Protein AF-A0A524AHK7-F1 (afdb_monomer)

Secondary structure (DSSP, 8-state):
-HHHHHHHHHHHHHTTTS-HHHHHHHHHHHHHHHHHHHHHHHHTT--HHHHHHHHHHHH--HHHHHHHHHHHHS---HHHHHHHHHHHHHHHHHHHHHHHS-GGGT-SHHHHHHHHHHHHHHHHHHHHHHHHHS----------

Radius of gyration: 26.32 Å; Cα contacts (8 Å, |Δi|>4): 72; chains: 1; bounding box: 54×27×69 Å

Solvent-accessible surface area (backbone atoms only — not comparable to full-atom values): 8180 Å² total; per-residue (Å²): 105,70,64,58,57,53,46,52,54,51,22,56,69,42,41,72,77,41,58,69,68,59,49,50,52,52,54,49,53,50,49,52,52,38,49,54,46,15,49,54,37,34,76,73,69,39,54,74,61,58,14,40,52,50,32,46,61,76,70,47,58,39,62,61,53,18,50,55,48,43,70,76,64,27,72,74,50,62,64,60,58,50,56,66,44,44,67,56,52,55,48,54,51,49,53,55,47,59,73,69,47,65,53,93,82,53,71,46,75,64,47,54,52,51,50,52,51,54,49,50,51,49,54,50,50,50,50,52,48,53,72,66,64,53,78,76,73,75,77,86,71,85,80,13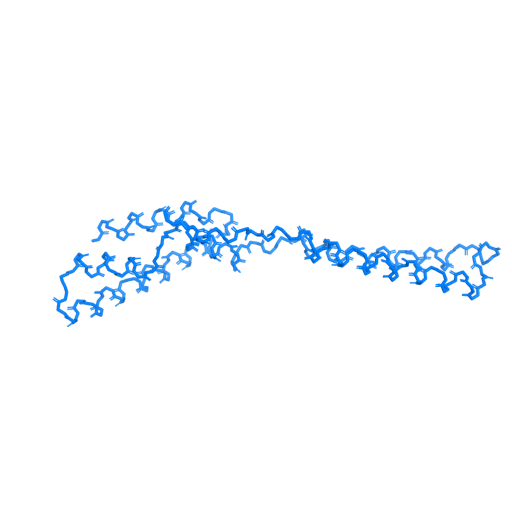6

pLDDT: mean 75.73, std 13.73, range [41.88, 94.81]

Foldseek 3Di:
DVVLVVLLVLLLVLLPQFDPVLNVVVSVVLSVQLVVQLVVVVVVVDDSVVSSVVSDVVVPHSNVVSVVCCVVRHPPPVVVVVVVCVLVVVVVVVVVVVVVPPCVVQDDVVSVVVVVVVSVCVVVVVVVCVVVVPPPPPPPDDDD

Sequence (144 aa):
MSSLKSYLAKLEACLGGLPPNAQQAVLEELREHLEDRAAALQADGLGKEASMSEAIERFGEAREVGAALREVHGPSSWGETLAGMLPFLVFGLGMIIYEILPRDLVAGPIGFWCYLVLYLIGVIGLGIGWVKGFPRRRDRRRTL

Mean predicted aligned error: 14.76 Å

Structure (mmCIF, N/CA/C/O backbone):
data_AF-A0A524AHK7-F1
#
_entry.id   AF-A0A524AHK7-F1
#
loop_
_atom_site.group_PDB
_atom_site.id
_atom_site.type_symbol
_atom_site.label_atom_id
_atom_site.label_alt_id
_atom_site.label_comp_id
_atom_site.label_asym_id
_atom_site.label_entity_id
_atom_site.label_seq_id
_atom_site.pdbx_PDB_ins_code
_atom_site.Cartn_x
_atom_site.Cartn_y
_atom_site.Cartn_z
_atom_site.occupancy
_atom_site.B_iso_or_equiv
_atom_site.auth_seq_id
_atom_site.auth_comp_id
_atom_site.auth_asym_id
_atom_site.auth_atom_id
_atom_site.pdbx_PDB_model_num
ATOM 1 N N . MET A 1 1 ? -17.408 4.052 22.728 1.00 59.44 1 MET A N 1
ATOM 2 C CA . MET A 1 1 ? -17.447 4.922 21.516 1.00 59.44 1 MET A CA 1
ATOM 3 C C . MET A 1 1 ? -16.344 5.982 21.500 1.00 59.44 1 MET A C 1
ATOM 5 O O . MET A 1 1 ? -15.894 6.331 20.417 1.00 59.44 1 MET A O 1
ATOM 9 N N . SER A 1 2 ? -15.886 6.484 22.657 1.00 78.69 2 SER A N 1
ATOM 10 C CA . SER A 1 2 ? -14.736 7.407 22.732 1.00 78.69 2 SER A CA 1
ATOM 11 C C . SER A 1 2 ? -13.443 6.808 22.138 1.00 78.69 2 SER A C 1
ATOM 13 O O . SER A 1 2 ? -12.731 7.484 21.398 1.00 78.69 2 SER A O 1
ATOM 15 N N . SER A 1 3 ? -13.200 5.508 22.366 1.00 84.69 3 SER A N 1
ATOM 16 C CA . SER A 1 3 ? -12.040 4.774 21.834 1.00 84.69 3 SER A CA 1
ATOM 17 C C . SER A 1 3 ? -11.984 4.748 20.303 1.00 84.69 3 SER A C 1
ATOM 19 O O . SER A 1 3 ? -10.959 5.110 19.734 1.00 84.69 3 SER A O 1
ATOM 21 N N . LEU A 1 4 ? -13.096 4.415 19.635 1.00 91.44 4 LEU A N 1
ATOM 22 C CA . LEU A 1 4 ? -13.183 4.378 18.169 1.00 91.44 4 LEU A CA 1
ATOM 23 C C . LEU A 1 4 ? -12.908 5.746 17.538 1.00 91.44 4 LEU A C 1
ATOM 25 O O . LEU A 1 4 ? -12.096 5.855 16.627 1.00 91.44 4 LEU A O 1
ATOM 29 N N . LYS A 1 5 ? -13.536 6.808 18.059 1.00 92.38 5 LYS A N 1
ATOM 30 C CA . LYS A 1 5 ? -13.316 8.170 17.550 1.00 92.38 5 LYS A CA 1
ATOM 31 C C . LYS A 1 5 ? -11.857 8.601 17.696 1.00 92.38 5 LYS A C 1
ATOM 33 O O . LYS A 1 5 ? -11.297 9.177 16.771 1.00 92.38 5 LYS A O 1
ATOM 38 N N . SER A 1 6 ? -11.231 8.298 18.836 1.00 92.38 6 SER A N 1
ATOM 39 C CA . SER A 1 6 ? -9.810 8.595 19.049 1.00 92.38 6 SER A CA 1
ATOM 40 C C . SER A 1 6 ? -8.909 7.801 18.100 1.00 92.38 6 SER A C 1
ATOM 42 O O . SER A 1 6 ? -7.945 8.353 17.570 1.00 92.38 6 SER A O 1
ATOM 44 N N . TYR A 1 7 ? -9.230 6.528 17.859 1.00 91.62 7 TYR A N 1
ATOM 45 C CA . TYR A 1 7 ? -8.490 5.677 16.933 1.00 91.62 7 TYR A CA 1
ATOM 46 C C . TYR A 1 7 ? -8.560 6.199 15.495 1.00 91.62 7 TYR A C 1
ATOM 48 O O . TYR A 1 7 ? -7.521 6.416 14.874 1.00 91.62 7 TYR A O 1
ATOM 56 N N . LEU A 1 8 ? -9.766 6.486 14.997 1.00 92.88 8 LEU A N 1
ATOM 57 C CA . LEU A 1 8 ? -9.967 7.007 13.644 1.00 92.88 8 LEU A CA 1
ATOM 58 C C . LEU A 1 8 ? -9.319 8.382 13.456 1.00 92.88 8 LEU A C 1
ATOM 60 O O . LEU A 1 8 ? -8.693 8.602 12.430 1.00 9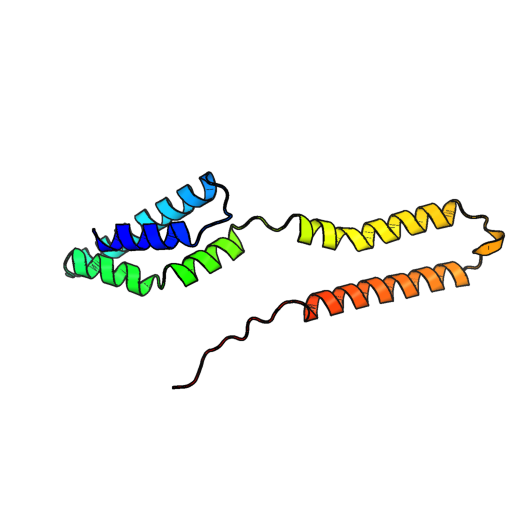2.88 8 LEU A O 1
ATOM 64 N N . ALA A 1 9 ? -9.359 9.267 14.457 1.00 93.12 9 ALA A N 1
ATOM 65 C CA . ALA A 1 9 ? -8.668 10.558 14.388 1.00 93.12 9 ALA A CA 1
ATOM 66 C C . ALA A 1 9 ? -7.135 10.406 14.296 1.00 93.12 9 ALA A C 1
ATOM 68 O O . ALA A 1 9 ? -6.468 11.119 13.545 1.00 93.12 9 ALA A O 1
ATOM 69 N N . LYS A 1 10 ? -6.551 9.450 15.035 1.00 92.19 10 LYS A N 1
ATOM 70 C CA . LYS A 1 10 ? -5.118 9.127 14.918 1.00 92.19 10 LYS A CA 1
ATOM 71 C C . LYS A 1 10 ? -4.789 8.535 13.550 1.00 92.19 10 LYS A C 1
ATOM 73 O O . LYS A 1 10 ? -3.744 8.856 12.986 1.00 92.19 10 LYS A O 1
ATOM 78 N N . LEU A 1 11 ? -5.664 7.677 13.029 1.00 89.69 11 LEU A N 1
ATOM 79 C CA . LEU A 1 11 ? -5.495 7.059 11.722 1.00 89.69 11 LEU A CA 1
ATOM 80 C C . LEU A 1 11 ? -5.587 8.100 10.604 1.00 89.69 11 LEU A C 1
ATOM 82 O O . LEU A 1 11 ? -4.717 8.140 9.743 1.00 89.69 11 LEU A O 1
ATOM 86 N N . GLU A 1 12 ? -6.567 8.998 10.671 1.00 90.81 12 GLU A N 1
ATOM 87 C CA . GLU A 1 12 ? -6.741 10.121 9.752 1.00 90.81 12 GLU A CA 1
ATOM 88 C C . GLU A 1 12 ? -5.465 10.968 9.660 1.00 90.81 12 GLU A C 1
ATOM 90 O O . GLU A 1 12 ? -4.981 11.231 8.560 1.00 90.81 12 GLU A O 1
ATOM 95 N N . ALA A 1 13 ? -4.851 11.300 10.801 1.00 89.50 13 ALA A N 1
ATOM 96 C CA . ALA A 1 13 ? -3.576 12.017 10.839 1.00 89.50 13 ALA A CA 1
ATOM 97 C C . ALA A 1 13 ? -2.416 11.234 10.187 1.00 89.50 13 ALA A C 1
ATOM 99 O O . ALA A 1 13 ? -1.471 11.834 9.672 1.00 89.50 13 ALA A O 1
ATOM 100 N N . CYS A 1 14 ? -2.476 9.899 10.183 1.00 85.69 14 CYS A N 1
ATOM 101 C CA . CYS A 1 14 ? -1.476 9.031 9.556 1.00 85.69 14 CYS A CA 1
ATOM 102 C C . CYS A 1 14 ? -1.713 8.806 8.052 1.00 85.69 14 CYS A C 1
ATOM 104 O O . CYS A 1 14 ? -0.776 8.411 7.358 1.00 85.69 14 CYS A O 1
ATOM 106 N N . LEU A 1 15 ? -2.920 9.075 7.539 1.00 83.62 15 LEU A N 1
ATOM 107 C CA . LEU A 1 15 ? -3.296 8.931 6.123 1.00 83.62 15 LEU A CA 1
ATOM 108 C C . LEU A 1 15 ? -2.902 10.138 5.251 1.00 83.62 15 LEU A C 1
ATOM 110 O O . LEU A 1 15 ? -3.239 10.186 4.068 1.00 83.62 15 LEU A O 1
ATOM 114 N N . GLY A 1 16 ? -2.151 11.098 5.802 1.00 78.31 16 GLY A N 1
ATOM 115 C CA . GLY A 1 16 ? -1.670 12.271 5.072 1.00 78.31 16 GLY A CA 1
ATOM 116 C C . GLY A 1 16 ? -1.017 11.915 3.727 1.00 78.31 16 GLY A C 1
ATOM 117 O O . GLY A 1 16 ? -0.098 11.091 3.651 1.00 78.31 16 GLY A O 1
ATOM 118 N N . GLY A 1 17 ? -1.500 12.553 2.658 1.00 74.31 17 GLY A N 1
ATOM 119 C CA . GLY A 1 17 ? -1.034 12.346 1.283 1.00 74.31 17 GLY A CA 1
ATOM 120 C C . GLY A 1 17 ? -1.936 11.469 0.410 1.00 74.31 17 GLY A C 1
ATOM 121 O O . GLY A 1 17 ? -1.652 11.345 -0.780 1.00 74.31 17 GLY A O 1
ATOM 122 N N . LEU A 1 18 ? -3.015 10.891 0.953 1.00 78.31 18 LEU A N 1
ATOM 123 C CA . LEU A 1 18 ? -4.084 10.309 0.136 1.00 78.31 18 LEU A CA 1
ATOM 124 C C . LEU A 1 18 ? -5.007 11.402 -0.431 1.00 78.31 18 LEU A C 1
ATOM 126 O O . LEU A 1 18 ? -5.178 12.454 0.190 1.00 78.31 18 LEU A O 1
ATOM 130 N N . PRO A 1 19 ? -5.654 11.146 -1.581 1.00 81.88 19 PRO A N 1
ATOM 131 C CA . PRO A 1 19 ? -6.796 11.932 -2.029 1.00 81.88 19 PRO A CA 1
ATOM 132 C C . PRO A 1 19 ? -7.898 11.985 -0.948 1.00 81.88 19 PRO A C 1
ATOM 134 O O . PRO A 1 19 ? -8.175 10.952 -0.331 1.00 81.88 19 PRO A O 1
ATOM 137 N N . PRO A 1 20 ? -8.578 13.129 -0.736 1.00 82.44 20 PRO A N 1
ATOM 138 C CA . PRO A 1 20 ? -9.594 13.266 0.315 1.00 82.44 20 PRO A CA 1
ATOM 139 C C . PRO A 1 20 ? -10.728 12.234 0.233 1.00 82.44 20 PRO A C 1
ATOM 141 O O . PRO A 1 20 ? -11.190 11.730 1.252 1.00 82.44 20 PRO A O 1
ATOM 144 N N . ASN A 1 21 ? -11.149 11.873 -0.981 1.00 79.00 21 ASN A N 1
ATOM 145 C CA . ASN A 1 21 ? -12.163 10.844 -1.220 1.00 79.00 21 ASN A CA 1
ATOM 146 C C . ASN A 1 21 ? -11.678 9.440 -0.822 1.00 79.00 21 ASN A C 1
ATOM 148 O O . ASN A 1 21 ? -12.437 8.681 -0.228 1.00 79.00 21 ASN A O 1
ATOM 152 N N . ALA A 1 22 ? -10.418 9.104 -1.113 1.00 79.62 22 ALA A N 1
ATOM 153 C CA . ALA A 1 22 ? -9.827 7.829 -0.711 1.00 79.62 22 ALA A CA 1
ATOM 154 C C . ALA A 1 22 ? -9.670 7.752 0.814 1.00 79.62 22 ALA A C 1
ATOM 156 O O . ALA A 1 22 ? -9.993 6.735 1.418 1.00 79.62 22 ALA A O 1
ATOM 157 N N . GLN A 1 23 ? -9.243 8.846 1.448 1.00 84.69 23 GLN A N 1
ATOM 158 C CA . GLN A 1 23 ? -9.139 8.940 2.903 1.00 84.69 23 GLN A CA 1
ATOM 159 C C . GLN A 1 23 ? -10.499 8.737 3.587 1.00 84.69 23 GLN A C 1
ATOM 161 O O . GLN A 1 23 ? -10.589 7.969 4.541 1.00 84.69 23 GLN A O 1
ATOM 166 N N . GLN A 1 24 ? -11.558 9.381 3.086 1.00 87.31 24 GLN A N 1
ATOM 167 C CA . GLN A 1 24 ? -12.915 9.216 3.616 1.00 87.31 24 GLN A CA 1
ATOM 168 C C . GLN A 1 24 ? -13.440 7.789 3.444 1.00 87.31 24 GLN A C 1
ATOM 170 O O . GLN A 1 24 ? -13.967 7.231 4.402 1.00 87.31 24 GLN A O 1
ATOM 175 N N . ALA A 1 25 ? -13.263 7.188 2.263 1.00 82.12 25 ALA A N 1
ATOM 176 C CA . ALA A 1 25 ? -13.698 5.815 2.003 1.00 82.12 25 ALA A CA 1
ATOM 177 C C . ALA A 1 25 ? -13.027 4.816 2.959 1.00 82.12 25 ALA A C 1
ATOM 179 O O . ALA A 1 25 ? -13.701 4.004 3.583 1.00 82.12 25 ALA A O 1
ATOM 180 N N . VAL A 1 26 ? -11.710 4.945 3.136 1.00 84.25 26 VAL A N 1
ATOM 181 C CA . VAL A 1 26 ? -10.916 4.108 4.042 1.00 84.25 26 VAL A CA 1
ATOM 182 C C . VAL A 1 26 ? -11.369 4.268 5.498 1.00 84.25 26 VAL A C 1
ATOM 184 O O . VAL A 1 26 ? -11.542 3.275 6.199 1.00 84.25 26 VAL A O 1
ATOM 187 N N . LEU A 1 27 ? -11.578 5.502 5.970 1.00 90.06 27 LEU A N 1
ATOM 188 C CA . LEU A 1 27 ? -12.042 5.746 7.341 1.00 90.06 27 LEU A CA 1
ATOM 189 C C . LEU A 1 27 ? -13.436 5.167 7.600 1.00 90.06 27 LEU A C 1
ATOM 191 O O . LEU A 1 27 ? -13.676 4.652 8.692 1.00 90.06 27 LEU A O 1
ATOM 195 N N . GLU A 1 28 ? -14.330 5.247 6.617 1.00 88.00 28 GLU A N 1
ATOM 196 C CA . GLU A 1 28 ? -15.691 4.729 6.736 1.00 88.00 28 GLU A CA 1
ATOM 197 C C . GLU A 1 28 ? -15.720 3.196 6.753 1.00 88.00 28 GLU A C 1
ATOM 199 O O . GLU A 1 28 ? -16.333 2.611 7.644 1.00 88.00 28 GLU A O 1
ATOM 204 N N . GLU A 1 29 ? -14.975 2.544 5.858 1.00 85.62 29 GLU A N 1
ATOM 205 C CA . GLU A 1 29 ? -14.839 1.082 5.835 1.00 85.62 29 GLU A CA 1
ATOM 206 C C . GLU A 1 29 ? -14.264 0.549 7.156 1.00 85.62 29 GLU A C 1
ATOM 208 O O . GLU A 1 29 ? -14.754 -0.423 7.728 1.00 85.62 29 GLU A O 1
ATOM 213 N N . LEU A 1 30 ? -13.244 1.221 7.693 1.00 87.88 30 LEU A N 1
ATOM 214 C CA . LEU A 1 30 ? -12.640 0.864 8.977 1.00 87.88 30 LEU A CA 1
ATOM 215 C C . LEU A 1 30 ? -13.587 1.055 10.154 1.00 87.88 30 LEU A C 1
ATOM 217 O O . LEU A 1 30 ? -13.585 0.245 11.082 1.00 87.88 30 LEU A O 1
ATOM 221 N N . ARG A 1 31 ? -14.383 2.126 10.134 1.00 91.19 31 ARG A N 1
ATOM 222 C CA . ARG A 1 31 ? -15.414 2.372 11.141 1.00 91.19 31 ARG A CA 1
ATOM 223 C C . ARG A 1 31 ? -16.421 1.224 11.147 1.00 91.19 31 ARG A C 1
ATOM 225 O O . ARG A 1 31 ? -16.644 0.647 12.208 1.00 91.19 31 ARG A O 1
ATOM 232 N N . GLU A 1 32 ? -16.970 0.881 9.983 1.00 86.31 32 GLU A N 1
ATOM 233 C CA . GLU A 1 32 ? -17.940 -0.206 9.823 1.00 86.31 32 GLU A CA 1
ATOM 234 C C . GLU A 1 32 ? -17.336 -1.555 10.240 1.00 86.31 32 GLU A C 1
ATOM 236 O O . GLU A 1 32 ? -17.896 -2.247 11.087 1.00 86.31 32 GLU A O 1
ATOM 241 N N . HIS A 1 33 ? -16.118 -1.872 9.789 1.00 85.38 33 HIS A N 1
ATOM 242 C CA . HIS A 1 33 ? -15.445 -3.124 10.140 1.00 85.38 33 HIS A CA 1
ATOM 243 C C . HIS A 1 33 ? -15.202 -3.283 11.649 1.00 85.38 33 HIS A C 1
ATOM 245 O O . HIS A 1 33 ? -15.371 -4.371 12.210 1.00 85.38 33 HIS A O 1
ATOM 251 N N . LEU A 1 34 ? -14.777 -2.212 12.325 1.00 87.06 34 LEU A N 1
ATOM 252 C CA . LEU A 1 34 ? -14.547 -2.227 13.771 1.00 87.06 34 LEU A CA 1
ATOM 253 C C . LEU A 1 34 ? -15.859 -2.307 14.555 1.00 87.06 34 LEU A C 1
ATOM 255 O O . LEU A 1 34 ? -15.908 -2.971 15.591 1.00 87.06 34 LEU A O 1
ATOM 259 N N . GLU A 1 35 ? -16.918 -1.659 14.073 1.00 90.50 35 GLU A N 1
ATOM 260 C CA . GLU A 1 35 ? -18.257 -1.767 14.653 1.00 90.50 35 GLU A CA 1
ATOM 261 C C . GLU A 1 35 ? -18.816 -3.188 14.521 1.00 90.50 35 GLU A C 1
ATOM 263 O O . GLU A 1 35 ? -19.272 -3.737 15.526 1.00 90.50 35 GLU A O 1
ATOM 268 N N . ASP A 1 36 ? -18.677 -3.821 13.356 1.00 89.00 36 ASP A N 1
ATOM 269 C CA . ASP A 1 36 ? -19.082 -5.211 13.122 1.00 89.00 36 ASP A CA 1
ATOM 270 C C . ASP A 1 36 ? -18.323 -6.186 14.030 1.00 89.00 36 ASP A C 1
ATOM 272 O O . ASP A 1 36 ? -18.916 -7.043 14.693 1.00 89.00 36 ASP A O 1
ATOM 276 N N . ARG A 1 37 ? -16.998 -6.022 14.139 1.00 83.38 37 ARG A N 1
ATOM 277 C CA . ARG A 1 37 ? -16.154 -6.819 15.049 1.00 83.38 37 ARG A CA 1
ATOM 278 C C . ARG A 1 37 ? -16.568 -6.636 16.505 1.00 83.38 37 ARG A C 1
ATOM 280 O O . ARG A 1 37 ? -16.649 -7.609 17.255 1.00 83.38 37 ARG A O 1
ATOM 287 N N . ALA A 1 38 ? -16.837 -5.400 16.915 1.00 91.00 38 ALA A N 1
ATOM 288 C CA . ALA A 1 38 ? -17.285 -5.105 18.267 1.00 91.00 38 ALA A CA 1
ATOM 289 C C . ALA A 1 38 ? -18.697 -5.648 18.539 1.00 91.00 38 ALA A C 1
ATOM 291 O O . ALA A 1 38 ? -18.994 -6.010 19.678 1.00 91.00 38 ALA A O 1
ATOM 292 N N . ALA A 1 39 ? -19.577 -5.705 17.537 1.00 90.44 39 ALA A N 1
ATOM 293 C CA . ALA A 1 39 ? -20.904 -6.302 17.657 1.00 90.44 39 ALA A CA 1
ATOM 294 C C . ALA A 1 39 ? -20.820 -7.827 17.818 1.00 90.44 39 ALA A C 1
ATOM 296 O O . ALA A 1 39 ? -21.483 -8.377 18.696 1.00 90.44 39 ALA A O 1
ATOM 297 N N . ALA A 1 40 ? -19.945 -8.495 17.060 1.00 88.12 40 ALA A N 1
ATOM 298 C CA . ALA A 1 40 ? -19.685 -9.926 17.217 1.00 88.12 40 ALA A CA 1
ATOM 299 C C . ALA A 1 40 ? -19.164 -10.258 18.628 1.00 88.12 40 ALA A C 1
ATOM 301 O O . ALA A 1 40 ? -19.719 -11.111 19.312 1.00 88.12 40 ALA A O 1
ATOM 302 N N . LEU A 1 41 ? -18.182 -9.498 19.125 1.00 90.94 41 LEU A N 1
ATOM 303 C CA . LEU A 1 41 ? -17.663 -9.665 20.489 1.00 90.94 41 LEU A CA 1
ATOM 304 C C . LEU A 1 41 ? -18.721 -9.390 21.571 1.00 90.94 41 LEU A C 1
ATOM 30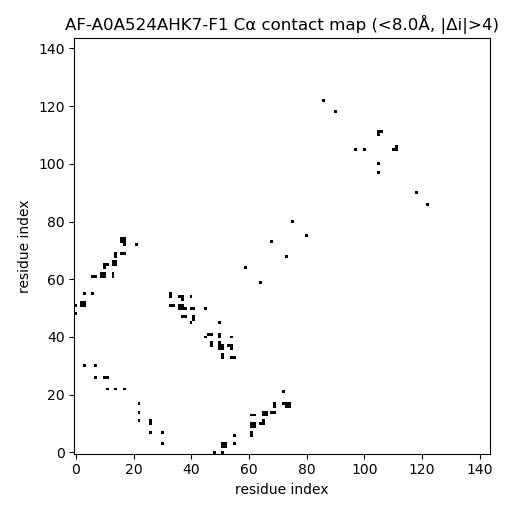6 O O . LEU A 1 41 ? -18.685 -9.993 22.640 1.00 90.94 41 LEU A O 1
ATOM 310 N N . GLN A 1 42 ? -19.666 -8.477 21.318 1.00 94.81 42 GLN A N 1
ATOM 311 C CA . GLN A 1 42 ? -20.808 -8.259 22.216 1.00 94.81 42 GLN A CA 1
ATOM 312 C C . GLN A 1 42 ? -21.771 -9.445 22.231 1.00 94.81 42 GLN A C 1
ATOM 314 O O . GLN A 1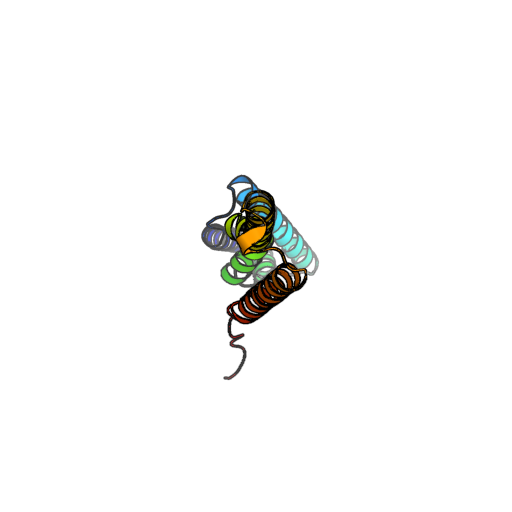 42 ? -22.257 -9.812 23.300 1.00 94.81 42 GLN A O 1
ATOM 319 N N . ALA A 1 43 ? -22.035 -10.053 21.071 1.00 93.56 43 ALA A N 1
ATOM 320 C CA . ALA A 1 43 ? -22.851 -11.261 20.980 1.00 93.56 43 ALA A CA 1
ATOM 321 C C . ALA A 1 43 ? -22.215 -12.437 21.744 1.00 93.56 43 ALA A C 1
ATOM 323 O O . ALA A 1 43 ? -22.934 -13.217 22.365 1.00 93.56 43 ALA A O 1
ATOM 324 N N . ASP A 1 44 ? -20.882 -12.485 21.797 1.00 91.81 44 ASP A N 1
ATOM 325 C CA . ASP A 1 44 ? -20.107 -13.451 22.589 1.00 91.81 44 ASP A CA 1
ATOM 326 C C . ASP A 1 44 ? -20.068 -13.125 24.101 1.00 91.81 44 ASP A C 1
ATOM 328 O O . ASP A 1 44 ? -19.393 -13.799 24.880 1.00 91.81 44 ASP A O 1
ATOM 332 N N . GLY A 1 45 ? -20.806 -12.100 24.545 1.00 92.94 45 GLY A N 1
ATOM 333 C CA . GLY A 1 45 ? -20.994 -11.755 25.956 1.00 92.94 45 GLY A CA 1
ATOM 334 C C . GLY A 1 45 ? -20.035 -10.695 26.501 1.00 92.94 45 GLY A C 1
ATOM 335 O O . GLY A 1 45 ? -20.078 -10.391 27.695 1.00 92.94 45 GLY A O 1
ATOM 336 N N . LEU A 1 46 ? -19.184 -10.102 25.659 1.00 92.56 46 LEU A N 1
ATOM 337 C CA . LEU A 1 46 ? -18.277 -9.037 26.076 1.00 92.56 46 LEU A CA 1
ATOM 338 C C . LEU A 1 46 ? -19.016 -7.686 26.161 1.00 92.56 46 LEU A C 1
ATOM 340 O O . LEU A 1 46 ? -19.887 -7.361 25.355 1.00 92.56 46 LEU A O 1
ATOM 344 N N . GLY A 1 47 ? -18.688 -6.868 27.162 1.00 92.19 47 GLY A N 1
ATOM 345 C CA . GLY A 1 47 ? -19.328 -5.562 27.338 1.00 92.19 47 GLY A CA 1
ATOM 346 C C . GLY A 1 47 ? -18.994 -4.590 26.201 1.00 92.19 47 GLY A C 1
ATOM 347 O O . GLY A 1 47 ? -17.864 -4.552 25.729 1.00 92.19 47 GLY A O 1
ATOM 348 N N . LYS A 1 48 ? -19.948 -3.732 25.815 1.00 89.94 48 LYS A N 1
ATOM 349 C CA . LYS A 1 48 ? -19.849 -2.805 24.667 1.00 89.94 48 LYS A CA 1
ATOM 350 C C . LYS A 1 48 ? -18.520 -2.046 24.538 1.00 89.94 48 LYS A C 1
ATOM 352 O O . LYS A 1 48 ? -17.995 -1.909 23.435 1.00 89.94 48 LYS A O 1
ATOM 357 N N . GLU A 1 49 ? -17.989 -1.503 25.633 1.00 91.62 49 GLU A N 1
ATOM 358 C CA . GLU A 1 49 ? -16.715 -0.771 25.587 1.00 91.62 49 GLU A CA 1
ATOM 359 C C . GLU A 1 49 ? -15.507 -1.695 25.444 1.00 91.62 49 GLU A C 1
ATOM 361 O O . GLU A 1 49 ? -14.621 -1.400 24.643 1.00 91.62 49 GLU A O 1
ATOM 366 N N . ALA A 1 50 ? -15.505 -2.824 26.156 1.00 92.12 50 ALA A N 1
ATOM 367 C CA . ALA A 1 50 ? -14.459 -3.835 26.052 1.00 92.12 50 ALA A CA 1
ATOM 368 C C . ALA A 1 50 ? -14.408 -4.433 24.640 1.00 92.12 50 ALA A C 1
ATOM 370 O O . ALA A 1 50 ? -13.328 -4.556 24.079 1.00 92.12 50 ALA A O 1
ATOM 371 N N . SER A 1 51 ? -15.560 -4.688 24.017 1.00 92.12 51 SER A N 1
ATOM 372 C CA . SER A 1 51 ? -15.652 -5.185 22.641 1.00 92.12 51 SER A CA 1
ATOM 373 C C . SER A 1 51 ? -15.048 -4.241 21.616 1.00 92.12 51 SER A C 1
ATOM 375 O O . SER A 1 51 ? -14.371 -4.689 20.699 1.00 92.12 51 SER A O 1
ATOM 377 N N . MET A 1 52 ? -15.262 -2.932 21.766 1.00 93.25 52 MET A N 1
ATOM 378 C CA . MET A 1 52 ? -14.650 -1.953 20.869 1.00 93.25 52 MET A CA 1
ATOM 379 C C . MET A 1 52 ? -13.139 -1.845 21.096 1.00 93.25 52 MET A C 1
ATOM 381 O O . MET A 1 52 ? -12.384 -1.767 20.133 1.00 93.25 52 MET A O 1
ATOM 385 N N . SER A 1 53 ? -12.687 -1.839 22.352 1.00 92.25 53 SER A N 1
ATOM 386 C CA . SER A 1 53 ? -11.252 -1.809 22.657 1.00 92.25 53 SER A CA 1
ATOM 387 C C . SER A 1 53 ? -10.537 -3.051 22.124 1.00 92.25 53 SER A C 1
ATOM 389 O O . SER A 1 53 ? -9.523 -2.911 21.454 1.00 92.25 53 SER A O 1
ATOM 391 N N . GLU A 1 54 ? -11.114 -4.236 22.322 1.00 89.44 54 GLU A N 1
ATOM 392 C CA . GLU A 1 54 ? -10.608 -5.507 21.794 1.00 89.44 54 GLU A CA 1
ATOM 393 C C . GLU A 1 54 ? -10.617 -5.522 20.255 1.00 89.44 54 GLU A C 1
ATOM 395 O O . GLU A 1 54 ? -9.658 -5.969 19.629 1.00 89.44 54 GLU A O 1
ATOM 400 N N . ALA A 1 55 ? -11.672 -4.999 19.617 1.00 85.81 55 ALA A N 1
ATOM 401 C CA . ALA A 1 55 ? -11.732 -4.885 18.159 1.00 85.81 55 ALA A CA 1
ATOM 402 C C . ALA A 1 55 ? -10.598 -4.004 17.611 1.00 85.81 55 ALA A C 1
ATOM 404 O O . ALA A 1 55 ? -9.953 -4.386 16.635 1.00 85.81 55 ALA A O 1
ATOM 405 N N . ILE A 1 56 ? -10.326 -2.867 18.260 1.00 88.94 56 ILE A N 1
ATOM 406 C CA . ILE A 1 56 ? -9.225 -1.958 17.911 1.00 88.94 56 ILE A CA 1
ATOM 407 C C . ILE A 1 56 ? -7.865 -2.619 18.162 1.00 88.94 56 ILE A C 1
ATOM 409 O O . ILE A 1 56 ? -6.993 -2.566 17.299 1.00 88.94 56 ILE A O 1
ATOM 413 N N . GLU A 1 57 ? -7.682 -3.270 19.311 1.00 87.56 57 GLU A N 1
ATOM 414 C CA . GLU A 1 57 ? -6.429 -3.938 19.674 1.00 87.56 57 GLU A CA 1
ATOM 415 C C . GLU A 1 57 ? -6.077 -5.053 18.681 1.00 87.56 57 GLU A C 1
ATOM 417 O O . GLU A 1 57 ? -4.946 -5.127 18.203 1.00 87.56 57 GLU A O 1
ATOM 422 N N . ARG A 1 58 ? -7.069 -5.855 18.271 1.00 82.81 58 ARG A N 1
ATOM 423 C CA . ARG A 1 58 ? -6.898 -6.876 17.225 1.00 82.81 58 ARG A CA 1
ATOM 424 C C . ARG A 1 58 ? -6.620 -6.294 15.844 1.00 82.81 58 ARG A C 1
ATOM 426 O O . ARG A 1 58 ? -6.062 -6.995 15.002 1.00 82.81 58 ARG A O 1
ATOM 433 N N . PHE A 1 59 ? -7.058 -5.065 15.584 1.00 82.38 59 PHE A N 1
ATOM 434 C CA . PHE A 1 59 ? -6.816 -4.385 14.316 1.00 82.38 59 PHE A CA 1
ATOM 435 C C . PHE A 1 59 ? -5.406 -3.780 14.246 1.00 82.38 59 PHE A C 1
ATOM 437 O O . PHE A 1 59 ? -4.801 -3.731 13.177 1.00 82.38 59 PHE A O 1
ATOM 444 N N . GLY A 1 60 ? -4.857 -3.397 15.400 1.00 86.56 60 GLY A N 1
ATOM 445 C CA . GLY A 1 60 ? -3.482 -2.939 15.554 1.00 86.56 60 GLY A CA 1
ATOM 446 C C . GLY A 1 60 ? -3.338 -1.420 15.599 1.00 86.56 60 GLY A C 1
ATOM 447 O O . GLY A 1 60 ? -4.301 -0.653 15.526 1.00 86.56 60 GLY A O 1
ATOM 448 N N . GLU A 1 61 ? -2.095 -0.967 15.737 1.00 86.31 61 GLU A N 1
ATOM 449 C CA . GLU A 1 61 ? -1.765 0.442 15.938 1.00 86.31 61 GLU A CA 1
ATOM 450 C C . GLU A 1 61 ? -2.114 1.306 14.718 1.00 86.31 61 GLU A C 1
ATOM 452 O O . GLU A 1 61 ? -1.676 1.040 13.596 1.00 86.31 61 GLU A O 1
ATOM 457 N N . ALA A 1 62 ? -2.828 2.415 14.945 1.00 85.44 62 ALA A N 1
ATOM 458 C CA . ALA A 1 62 ? -3.298 3.318 13.886 1.00 85.44 62 ALA A CA 1
ATOM 459 C C . ALA A 1 62 ? -2.167 3.816 12.967 1.00 85.44 62 ALA A C 1
ATOM 461 O O . ALA A 1 62 ? -2.364 4.036 11.774 1.00 85.44 62 ALA A O 1
ATOM 462 N N . ARG A 1 63 ? -0.957 3.978 13.512 1.00 80.00 63 ARG A N 1
ATOM 463 C CA . ARG A 1 63 ? 0.218 4.406 12.746 1.00 80.00 63 ARG A CA 1
ATOM 464 C C . ARG A 1 63 ? 0.705 3.337 11.769 1.00 80.00 63 ARG A C 1
ATOM 466 O O . ARG A 1 63 ? 1.108 3.676 10.659 1.00 80.00 63 ARG A O 1
ATOM 473 N N . GLU A 1 64 ? 0.702 2.075 12.187 1.00 76.25 64 GLU A N 1
ATOM 474 C CA . GLU A 1 64 ? 1.139 0.949 11.355 1.00 76.25 64 GLU A CA 1
ATOM 475 C C . GLU A 1 64 ? 0.117 0.685 10.250 1.00 76.25 64 GLU A C 1
ATOM 477 O O . GLU A 1 64 ? 0.477 0.619 9.075 1.00 76.25 64 GLU A O 1
ATOM 482 N N . VAL A 1 65 ? -1.164 0.669 10.621 1.00 81.38 65 VAL A N 1
ATOM 483 C CA . VAL A 1 65 ? -2.297 0.557 9.696 1.00 81.38 65 VAL A CA 1
ATOM 484 C C . VAL A 1 65 ? -2.284 1.695 8.671 1.00 81.38 65 VAL A C 1
ATOM 486 O O . VAL A 1 65 ? -2.359 1.447 7.470 1.00 81.38 65 VAL A O 1
ATOM 489 N N . GLY A 1 66 ? -2.114 2.946 9.111 1.00 81.94 66 GLY A N 1
ATOM 490 C CA . GLY A 1 66 ? -2.051 4.103 8.214 1.00 81.94 66 GLY A CA 1
ATOM 491 C C . GLY A 1 66 ? -0.865 4.055 7.245 1.00 81.94 66 GLY A C 1
ATOM 492 O O . GLY A 1 66 ? -1.000 4.442 6.085 1.00 81.94 66 GLY A O 1
ATOM 493 N N . ALA A 1 67 ? 0.291 3.543 7.681 1.00 77.94 67 ALA A N 1
ATOM 494 C CA . ALA A 1 67 ? 1.446 3.354 6.806 1.00 77.94 67 ALA A CA 1
ATOM 495 C C . ALA A 1 67 ? 1.192 2.281 5.735 1.00 77.94 67 ALA A C 1
ATOM 497 O O . ALA A 1 67 ? 1.487 2.529 4.568 1.00 77.94 67 ALA A O 1
ATOM 498 N N . ALA A 1 68 ? 0.604 1.142 6.114 1.00 75.44 68 ALA A N 1
ATOM 499 C CA . ALA A 1 68 ? 0.245 0.074 5.180 1.00 75.44 68 ALA A CA 1
ATOM 500 C C . ALA A 1 68 ? -0.821 0.534 4.168 1.00 75.44 68 ALA A C 1
ATOM 502 O O . ALA A 1 68 ? -0.710 0.280 2.971 1.00 75.44 68 ALA A O 1
ATOM 503 N N . LEU A 1 69 ? -1.823 1.292 4.621 1.00 76.50 69 LEU A N 1
ATOM 504 C CA . LEU A 1 69 ? -2.845 1.858 3.738 1.00 76.50 69 LEU A CA 1
ATOM 505 C C . LEU A 1 69 ? -2.256 2.873 2.758 1.00 76.50 69 LEU A C 1
ATOM 507 O O . LEU A 1 69 ? -2.634 2.870 1.591 1.00 76.50 69 LEU A O 1
ATOM 511 N N . ARG A 1 70 ? -1.292 3.694 3.190 1.00 74.25 70 ARG A N 1
ATOM 512 C CA . ARG A 1 70 ? -0.548 4.603 2.303 1.00 74.25 70 ARG A CA 1
ATOM 513 C C . ARG A 1 70 ? 0.321 3.881 1.282 1.00 74.25 70 ARG A C 1
ATOM 515 O O . ARG A 1 70 ? 0.552 4.432 0.215 1.00 74.25 70 ARG A O 1
ATOM 522 N N . GLU A 1 71 ? 0.809 2.691 1.590 1.00 70.81 71 GLU A N 1
ATOM 523 C CA . GLU A 1 71 ? 1.577 1.889 0.637 1.00 70.81 71 GLU A CA 1
ATOM 524 C C . GLU A 1 71 ? 0.690 1.357 -0.494 1.00 70.81 71 GLU A C 1
ATOM 526 O O . GLU A 1 71 ? 1.088 1.393 -1.654 1.00 70.81 71 GLU A O 1
ATOM 531 N N . VAL A 1 72 ? -0.533 0.930 -0.170 1.00 69.12 72 VAL A N 1
ATOM 532 C CA . VAL A 1 72 ? -1.465 0.342 -1.146 1.00 69.12 72 VAL A CA 1
ATOM 533 C C . VAL A 1 72 ? -2.296 1.401 -1.886 1.00 69.12 72 VAL A C 1
ATOM 535 O O . VAL A 1 72 ? -2.537 1.266 -3.081 1.00 69.12 72 VAL A O 1
ATOM 538 N N . HIS A 1 73 ? -2.733 2.454 -1.188 1.00 65.94 73 HIS A N 1
ATOM 539 C CA . HIS A 1 73 ? -3.662 3.480 -1.695 1.00 65.94 73 HIS A CA 1
ATOM 540 C C . HIS A 1 73 ? -3.023 4.862 -1.860 1.00 65.94 73 HIS A C 1
ATOM 542 O O . HIS A 1 73 ? -3.689 5.811 -2.283 1.00 65.94 73 HIS A O 1
ATOM 548 N N . GLY A 1 74 ? -1.753 5.016 -1.485 1.00 62.56 74 GLY A N 1
ATOM 549 C CA . GLY A 1 74 ? -1.025 6.246 -1.755 1.00 62.56 74 GLY A CA 1
ATOM 550 C C . GLY A 1 74 ? -0.895 6.475 -3.260 1.00 62.56 74 GLY A C 1
ATOM 551 O O . GLY A 1 74 ? -1.012 5.535 -4.048 1.00 62.56 74 GLY A O 1
ATOM 552 N N . PRO A 1 75 ? -0.646 7.722 -3.688 1.00 56.62 75 PRO A N 1
ATOM 553 C CA . PRO A 1 75 ? -0.319 7.980 -5.077 1.00 56.62 75 PRO A CA 1
ATOM 554 C C . PRO A 1 75 ? 0.909 7.138 -5.432 1.00 56.62 75 PRO A C 1
ATOM 556 O O . PRO A 1 75 ? 2.006 7.433 -4.953 1.00 56.62 75 PRO A O 1
ATOM 559 N N . SER A 1 76 ? 0.730 6.102 -6.263 1.00 56.03 76 SER A N 1
ATOM 560 C CA . SER A 1 76 ? 1.837 5.472 -6.982 1.00 56.03 76 SER A CA 1
ATOM 561 C C . SER A 1 76 ? 2.601 6.626 -7.599 1.00 56.03 76 SER A C 1
ATOM 563 O O . SER A 1 76 ? 2.008 7.385 -8.379 1.00 56.03 76 SER A O 1
ATOM 565 N N . SER A 1 77 ? 3.832 6.879 -7.152 1.00 57.41 77 SER A N 1
ATOM 566 C CA . SER A 1 77 ? 4.462 8.127 -7.536 1.00 57.41 77 SER A CA 1
ATOM 567 C C . SER A 1 77 ? 4.607 8.071 -9.054 1.00 57.41 77 SER A C 1
ATOM 569 O O . SER A 1 77 ? 5.267 7.199 -9.617 1.00 57.41 77 SER A O 1
ATOM 571 N N . TRP A 1 78 ? 3.911 8.960 -9.763 1.00 52.34 78 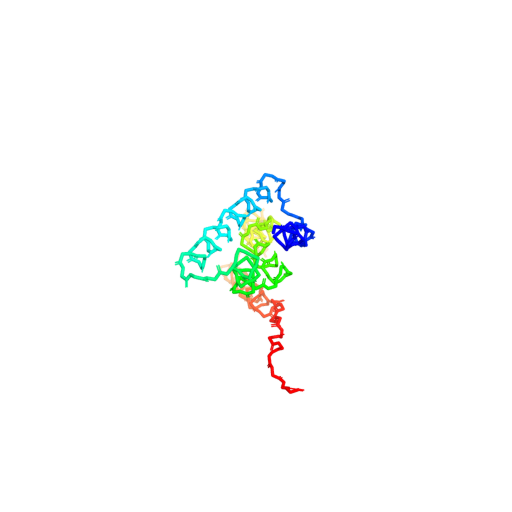TRP A N 1
ATOM 572 C CA . TRP A 1 78 ? 4.083 9.064 -11.209 1.00 52.34 78 TRP A CA 1
ATOM 573 C C . TRP A 1 78 ? 5.567 9.268 -11.529 1.00 52.34 78 TRP A C 1
ATOM 575 O O . TRP A 1 78 ? 6.019 8.828 -12.572 1.00 52.34 78 TRP A O 1
ATOM 585 N N . GLY A 1 79 ? 6.343 9.820 -10.588 1.00 56.53 79 GLY A N 1
ATOM 586 C CA . GLY A 1 79 ? 7.802 9.809 -10.594 1.00 56.53 79 GLY A CA 1
ATOM 587 C C . GLY A 1 79 ? 8.433 8.417 -10.727 1.00 56.53 79 GLY A C 1
ATOM 588 O O . GLY A 1 79 ? 9.294 8.262 -11.580 1.00 56.53 79 GLY A O 1
ATOM 589 N N . GLU A 1 80 ? 8.013 7.399 -9.970 1.00 59.34 80 GLU A N 1
ATOM 590 C CA . GLU A 1 80 ? 8.490 6.010 -10.115 1.00 59.34 80 GLU A CA 1
ATOM 591 C C . GLU A 1 80 ? 8.114 5.407 -11.472 1.00 59.34 80 GLU A C 1
ATOM 593 O O . GLU A 1 80 ? 8.943 4.764 -12.115 1.00 59.34 80 GLU A O 1
ATOM 598 N N . THR A 1 81 ? 6.891 5.660 -11.943 1.00 62.09 81 THR A N 1
ATOM 599 C CA . THR A 1 81 ? 6.431 5.151 -13.246 1.00 62.09 81 THR A CA 1
ATOM 600 C C . THR A 1 81 ? 7.168 5.840 -14.402 1.00 62.09 81 THR A C 1
ATOM 602 O O . THR A 1 81 ? 7.694 5.175 -15.292 1.00 62.09 81 THR A O 1
ATOM 605 N N . LEU A 1 82 ? 7.292 7.169 -14.361 1.00 60.81 82 LEU A N 1
ATOM 606 C CA . LEU A 1 82 ? 8.023 7.976 -15.344 1.00 60.81 82 LEU A CA 1
ATOM 607 C C . LEU A 1 82 ? 9.529 7.688 -15.309 1.00 60.81 82 LEU A C 1
ATOM 609 O O . LEU A 1 82 ? 10.164 7.629 -16.361 1.00 60.81 82 LEU A O 1
ATOM 613 N N . ALA A 1 83 ? 10.107 7.449 -14.130 1.00 65.12 83 ALA A N 1
ATOM 614 C CA . ALA A 1 83 ? 11.496 7.017 -13.996 1.00 65.12 83 ALA A CA 1
ATOM 615 C C . ALA A 1 83 ? 11.714 5.627 -14.610 1.00 65.12 83 ALA A C 1
ATOM 617 O O . ALA A 1 83 ? 12.728 5.413 -15.272 1.00 65.12 83 ALA A O 1
ATOM 618 N N . GLY A 1 84 ? 10.748 4.713 -14.467 1.00 68.19 84 GLY A N 1
ATOM 619 C CA . GLY A 1 84 ? 10.752 3.422 -15.158 1.00 68.19 84 GLY A CA 1
ATOM 620 C C . GLY A 1 84 ? 10.673 3.549 -16.684 1.00 68.19 84 GLY A C 1
ATOM 621 O O . GLY A 1 84 ? 11.242 2.727 -17.400 1.00 68.19 84 GLY A O 1
ATOM 622 N N . MET A 1 85 ? 10.033 4.605 -17.196 1.00 72.62 85 MET A N 1
ATOM 623 C CA . MET A 1 85 ? 9.949 4.895 -18.634 1.00 72.62 85 MET A CA 1
ATOM 624 C C . MET A 1 85 ? 11.215 5.568 -19.197 1.00 72.62 85 MET A C 1
ATOM 626 O O . MET A 1 85 ? 11.500 5.443 -20.389 1.00 72.62 85 MET A O 1
ATOM 630 N N . LEU A 1 86 ? 12.012 6.238 -18.358 1.00 75.62 86 LEU A N 1
ATOM 631 C CA . LEU A 1 86 ? 13.224 6.967 -18.749 1.00 75.62 86 LEU A CA 1
ATOM 632 C C . LEU A 1 86 ? 14.236 6.156 -19.595 1.00 75.62 86 LEU A C 1
ATOM 634 O O . LEU A 1 86 ? 14.664 6.673 -20.630 1.00 75.62 86 LEU A O 1
ATOM 638 N N . PRO A 1 87 ? 14.615 4.903 -19.258 1.00 74.06 87 PRO A N 1
ATOM 639 C CA . PRO A 1 87 ? 15.554 4.126 -20.076 1.00 74.06 87 PRO A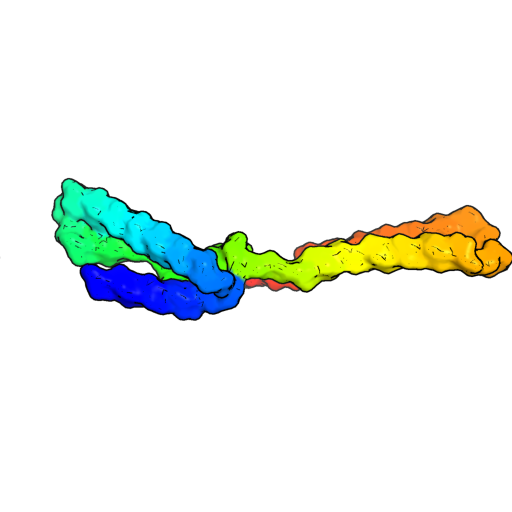 CA 1
ATOM 640 C C . PRO A 1 87 ? 15.015 3.776 -21.473 1.00 74.06 87 PRO A C 1
ATOM 642 O O . PRO A 1 87 ? 15.802 3.627 -22.410 1.00 74.06 87 PRO A O 1
ATOM 645 N N . PHE A 1 88 ? 13.695 3.671 -21.642 1.00 78.88 88 PHE A N 1
ATOM 646 C CA . PHE A 1 88 ? 13.071 3.438 -22.949 1.00 78.88 88 PHE A CA 1
ATOM 647 C C . PHE A 1 88 ? 13.079 4.709 -23.804 1.00 78.88 88 PHE A C 1
ATOM 649 O O . PHE A 1 88 ? 13.335 4.645 -25.006 1.00 78.88 88 PHE A O 1
ATOM 656 N N . LEU A 1 89 ? 12.876 5.873 -23.180 1.00 78.81 89 LEU A N 1
ATOM 657 C CA . LEU A 1 89 ? 12.961 7.171 -23.853 1.00 78.81 89 LEU A CA 1
ATOM 658 C C . LEU A 1 89 ? 14.385 7.468 -24.342 1.00 78.81 89 LEU A C 1
ATOM 660 O O . LEU A 1 89 ? 14.562 7.894 -25.481 1.00 78.81 89 LEU A O 1
ATOM 664 N N . VAL A 1 90 ? 15.403 7.187 -23.520 1.00 78.75 90 VAL A N 1
ATOM 665 C CA . VAL A 1 90 ? 16.821 7.345 -23.901 1.00 78.75 90 VAL A CA 1
ATOM 666 C C . VAL A 1 90 ? 17.188 6.437 -25.080 1.00 78.75 90 VAL A C 1
ATOM 668 O O . VAL A 1 90 ? 17.900 6.867 -25.986 1.00 78.75 90 VAL A O 1
ATOM 671 N N . PHE A 1 91 ? 16.671 5.206 -25.105 1.00 78.69 91 PHE A N 1
ATOM 672 C CA . PHE A 1 91 ? 16.886 4.276 -26.214 1.00 78.69 91 PHE A CA 1
ATOM 673 C C . PHE A 1 91 ? 16.235 4.739 -27.510 1.00 78.69 91 PHE A C 1
ATOM 675 O O . PHE A 1 91 ? 16.900 4.822 -28.538 1.00 78.69 91 PHE A O 1
ATOM 682 N N . GLY A 1 92 ? 14.940 5.069 -27.455 1.00 75.44 92 GLY A N 1
ATOM 683 C CA . GLY A 1 92 ? 14.201 5.540 -28.623 1.00 75.44 92 GLY A CA 1
ATOM 684 C C . GLY A 1 92 ? 14.846 6.786 -29.225 1.00 75.44 92 GLY A C 1
ATOM 685 O O . GLY A 1 92 ? 15.043 6.856 -30.436 1.00 75.44 92 GLY A O 1
ATOM 686 N N . LEU A 1 93 ? 15.269 7.729 -28.378 1.00 79.19 93 LEU A N 1
ATOM 687 C CA . LEU A 1 93 ? 15.981 8.926 -28.817 1.00 79.19 93 LEU A CA 1
ATOM 688 C C . LEU A 1 93 ? 17.343 8.595 -29.447 1.00 79.19 93 LEU A C 1
ATOM 690 O O . LEU A 1 93 ? 17.684 9.153 -30.487 1.00 79.19 93 LEU A O 1
ATOM 694 N N . GLY A 1 94 ? 18.108 7.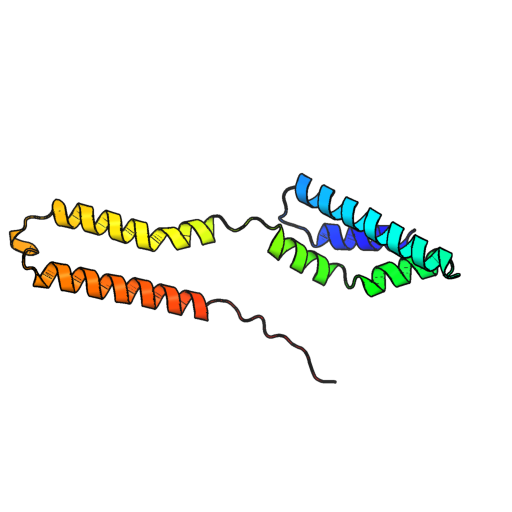671 -28.862 1.00 74.06 94 GLY A N 1
ATOM 695 C CA . GLY A 1 94 ? 19.390 7.238 -29.418 1.00 74.06 94 GLY A CA 1
ATOM 696 C C . GLY A 1 94 ? 19.261 6.534 -30.770 1.00 74.06 94 GLY A C 1
ATOM 697 O O . GLY A 1 94 ? 20.082 6.774 -31.650 1.00 74.06 94 GLY A O 1
ATOM 698 N N . MET A 1 95 ? 18.201 5.749 -30.977 1.00 75.56 95 MET A N 1
ATOM 699 C CA . MET A 1 95 ? 17.894 5.119 -32.268 1.00 75.56 95 MET A CA 1
ATOM 700 C C . MET A 1 95 ? 17.538 6.150 -33.346 1.00 75.56 95 MET A C 1
ATOM 702 O O . MET A 1 95 ? 18.010 6.048 -34.474 1.00 75.56 95 MET A O 1
ATOM 706 N N . ILE A 1 96 ? 16.764 7.182 -32.994 1.00 75.62 96 ILE A N 1
ATOM 707 C CA . ILE A 1 96 ? 16.438 8.288 -33.908 1.00 75.62 96 ILE A CA 1
ATOM 708 C C . ILE A 1 96 ? 17.701 9.085 -34.267 1.00 75.62 96 ILE A C 1
ATOM 710 O O . ILE A 1 96 ? 17.915 9.423 -35.427 1.00 75.62 96 ILE A O 1
AT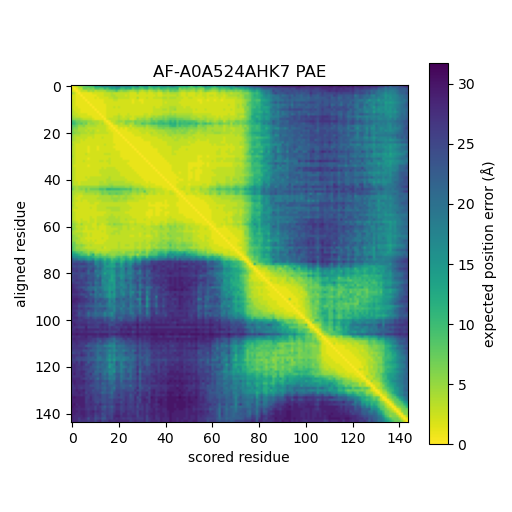OM 714 N N . ILE A 1 97 ? 18.570 9.359 -33.289 1.00 72.94 97 ILE A N 1
ATOM 715 C CA . ILE A 1 97 ? 19.851 10.039 -33.529 1.00 72.94 97 ILE A CA 1
ATOM 716 C C . ILE A 1 97 ? 20.773 9.176 -34.404 1.00 72.94 97 ILE A C 1
ATOM 718 O O . ILE A 1 97 ? 21.416 9.713 -35.300 1.00 72.94 97 ILE A O 1
ATOM 722 N N . TYR A 1 98 ? 20.815 7.857 -34.188 1.00 68.12 98 TYR A N 1
ATOM 723 C CA . TYR A 1 98 ? 21.590 6.913 -35.002 1.00 68.12 98 TYR A CA 1
ATOM 724 C C . TYR A 1 98 ? 21.154 6.906 -36.475 1.00 68.12 98 TYR A C 1
ATOM 726 O O . TYR A 1 98 ? 22.001 6.835 -37.359 1.00 68.12 98 TYR A O 1
ATOM 734 N N . GLU A 1 99 ? 19.852 7.024 -36.741 1.00 67.88 99 GLU A N 1
ATOM 735 C CA . GLU A 1 99 ? 19.295 7.134 -38.097 1.00 67.88 99 GLU A CA 1
ATOM 736 C C . GLU A 1 99 ? 19.643 8.469 -38.787 1.00 67.88 99 GLU A C 1
ATOM 738 O O . GLU A 1 99 ? 19.789 8.513 -40.008 1.00 67.88 99 GLU A O 1
ATOM 743 N N . ILE A 1 100 ? 19.788 9.559 -38.021 1.00 71.25 100 ILE A N 1
ATOM 744 C CA . ILE A 1 100 ? 20.023 10.919 -38.545 1.00 71.25 100 ILE A CA 1
ATOM 745 C C . ILE A 1 100 ? 21.523 11.246 -38.681 1.00 71.25 100 ILE A C 1
ATOM 747 O O . ILE A 1 100 ? 21.904 12.057 -39.529 1.00 71.25 100 ILE A O 1
ATOM 751 N N . LEU A 1 101 ? 22.393 10.646 -37.861 1.00 69.62 101 LEU A N 1
ATOM 752 C CA . LEU A 1 101 ? 23.835 10.907 -37.878 1.00 69.62 101 LEU A CA 1
ATOM 753 C C . LEU A 1 101 ? 24.485 10.242 -39.112 1.00 69.62 101 LEU A C 1
ATOM 755 O O . LEU A 1 101 ? 24.173 9.088 -39.414 1.00 69.62 101 LEU A O 1
ATOM 759 N N . PRO A 1 102 ? 25.388 10.924 -39.847 1.00 66.19 102 PRO A N 1
ATOM 760 C CA . PRO A 1 102 ? 25.976 10.374 -41.064 1.00 66.19 102 PRO A CA 1
ATOM 761 C C . PRO A 1 102 ? 26.648 9.026 -40.786 1.00 66.19 102 PRO A C 1
ATOM 763 O O . PRO A 1 102 ? 27.478 8.899 -39.879 1.00 66.19 102 PRO A O 1
ATOM 766 N N . ARG A 1 103 ? 26.282 8.017 -41.592 1.00 61.03 103 ARG A N 1
ATOM 767 C CA . ARG A 1 103 ? 26.770 6.631 -41.486 1.00 61.03 103 ARG A CA 1
ATOM 768 C C . ARG A 1 103 ? 28.293 6.556 -41.424 1.00 61.03 103 ARG A C 1
ATOM 770 O O . ARG A 1 103 ? 28.830 5.674 -40.775 1.00 61.03 103 ARG A O 1
ATOM 777 N N . ASP A 1 104 ? 28.998 7.509 -42.001 1.00 64.69 104 ASP A N 1
ATOM 778 C CA . ASP A 1 104 ? 30.458 7.516 -42.077 1.00 64.69 104 ASP A CA 1
ATOM 779 C C . ASP A 1 104 ? 31.144 7.604 -40.694 1.00 64.69 104 ASP A C 1
ATOM 781 O O . ASP A 1 104 ? 32.309 7.236 -40.564 1.00 64.69 104 ASP A O 1
ATOM 785 N N . LEU A 1 105 ? 30.421 8.040 -39.648 1.00 59.56 105 LEU A N 1
ATOM 786 C CA . LEU A 1 105 ? 30.931 8.162 -38.274 1.00 59.56 105 LEU A CA 1
ATOM 787 C C . LEU A 1 105 ? 30.543 6.986 -37.349 1.00 59.56 105 LEU A C 1
ATOM 789 O O . LEU A 1 105 ? 31.159 6.808 -36.300 1.00 59.56 105 LEU A O 1
ATOM 793 N N . VAL A 1 106 ? 29.518 6.197 -37.706 1.00 57.75 106 VAL A N 1
ATOM 794 C CA . VAL A 1 106 ? 28.893 5.186 -36.813 1.00 57.75 106 VAL A CA 1
ATOM 795 C C . VAL A 1 106 ? 28.613 3.839 -37.501 1.00 57.75 106 VAL A C 1
ATOM 797 O O . VAL A 1 106 ? 28.282 2.852 -36.838 1.00 57.75 106 VAL A O 1
ATOM 800 N N . ALA A 1 107 ? 28.723 3.761 -38.829 1.00 62.50 107 ALA A N 1
ATOM 801 C CA . ALA A 1 107 ? 28.289 2.614 -39.618 1.00 62.50 107 ALA A CA 1
ATOM 802 C C . ALA A 1 107 ? 29.386 1.564 -39.753 1.00 62.50 107 ALA A C 1
ATOM 804 O O . ALA A 1 107 ? 30.060 1.412 -40.768 1.00 62.50 107 ALA A O 1
ATOM 805 N N . GLY A 1 108 ? 29.461 0.742 -38.722 1.00 66.31 108 GLY A N 1
ATOM 806 C CA . GLY A 1 108 ? 29.686 -0.677 -38.912 1.00 66.31 108 GLY A CA 1
ATOM 807 C C . GLY A 1 108 ? 28.650 -1.442 -38.095 1.00 66.31 108 GLY A C 1
ATOM 808 O O . GLY A 1 108 ? 28.181 -0.916 -37.082 1.00 66.31 108 GLY A O 1
ATOM 809 N N . PRO A 1 109 ? 28.328 -2.698 -38.450 1.00 66.81 109 PRO A N 1
ATOM 810 C CA . PRO A 1 109 ? 27.565 -3.581 -37.565 1.00 66.81 109 PRO A CA 1
ATOM 811 C C . PRO A 1 109 ? 28.170 -3.607 -36.150 1.00 66.81 109 PRO A C 1
ATOM 813 O O . PRO A 1 109 ? 27.446 -3.667 -35.164 1.00 66.81 109 PRO A O 1
ATOM 816 N N . ILE A 1 110 ? 29.491 -3.437 -36.049 1.00 75.12 110 ILE A N 1
ATOM 817 C CA . ILE A 1 110 ? 30.240 -3.291 -34.797 1.00 75.12 110 ILE A CA 1
ATOM 818 C C . ILE A 1 110 ? 29.722 -2.120 -33.941 1.00 75.12 110 ILE A C 1
ATOM 820 O O . ILE A 1 110 ? 29.474 -2.311 -32.757 1.00 75.12 110 ILE A O 1
ATOM 824 N N . GLY A 1 111 ? 29.502 -0.933 -34.518 1.00 74.44 111 GLY A N 1
ATOM 825 C CA . GLY A 1 111 ? 29.022 0.243 -33.780 1.00 74.44 111 GLY A CA 1
ATOM 826 C C . GLY A 1 111 ? 27.610 0.056 -33.221 1.00 74.44 111 GLY A C 1
ATOM 827 O O . GLY A 1 111 ? 27.355 0.380 -32.061 1.00 74.44 111 GLY A O 1
ATOM 828 N N . PHE A 1 112 ? 26.722 -0.557 -34.010 1.00 73.62 112 PHE A N 1
ATOM 829 C CA . PHE A 1 112 ? 25.368 -0.914 -33.577 1.00 73.62 112 PHE A CA 1
ATOM 830 C C . PHE A 1 112 ? 25.385 -1.917 -32.414 1.00 73.62 112 PHE A C 1
ATOM 832 O O . PHE A 1 112 ? 24.737 -1.697 -31.391 1.00 73.62 112 PHE A O 1
ATOM 839 N N . TRP A 1 113 ? 26.173 -2.991 -32.530 1.00 79.56 113 TRP A N 1
ATOM 840 C CA . TRP A 1 113 ? 26.296 -3.993 -31.470 1.00 79.56 113 TRP A CA 1
ATOM 841 C C . TRP A 1 113 ? 26.941 -3.423 -30.201 1.00 79.56 113 TRP A C 1
ATOM 843 O O . TRP A 1 113 ? 26.479 -3.728 -29.105 1.00 79.56 113 TRP A O 1
ATOM 853 N N . CYS A 1 114 ? 27.947 -2.550 -30.319 1.00 81.12 114 CYS A N 1
ATOM 854 C CA . CYS A 1 114 ? 28.532 -1.854 -29.171 1.00 81.12 114 CYS A CA 1
ATOM 855 C C . CYS A 1 114 ? 27.507 -0.961 -28.461 1.00 81.12 114 CYS A C 1
ATOM 857 O O . CYS A 1 114 ? 27.419 -1.001 -27.234 1.00 81.12 114 CYS A O 1
ATOM 859 N N . TYR A 1 115 ? 26.704 -0.200 -29.210 1.00 78.25 115 TYR A N 1
ATOM 860 C CA . TYR A 1 115 ? 25.631 0.618 -28.646 1.00 78.25 115 TYR A CA 1
ATOM 861 C C . TYR A 1 115 ? 24.584 -0.238 -27.920 1.00 78.25 115 TYR A C 1
ATOM 863 O O . TYR A 1 115 ? 24.244 0.048 -26.773 1.00 78.25 115 TYR A O 1
ATOM 871 N N . LEU A 1 116 ? 24.135 -1.333 -28.541 1.00 79.81 116 LEU A N 1
ATOM 872 C CA . LEU A 1 116 ? 23.157 -2.251 -27.959 1.00 79.81 116 LEU A CA 1
ATOM 873 C C . LEU A 1 116 ? 23.683 -2.919 -26.679 1.00 79.81 116 LEU A C 1
ATOM 875 O O . LEU A 1 116 ? 22.966 -2.999 -25.685 1.00 79.81 116 LEU A O 1
ATOM 879 N N . VAL A 1 117 ? 24.947 -3.347 -26.660 1.00 83.62 117 VAL A N 1
ATOM 880 C CA . VAL A 1 117 ? 25.573 -3.950 -25.473 1.00 83.62 117 VAL A CA 1
ATOM 881 C C . VAL A 1 117 ? 25.734 -2.929 -24.346 1.00 83.62 117 VAL A C 1
ATOM 883 O O . VAL A 1 117 ? 25.377 -3.229 -23.208 1.00 83.62 117 VAL A O 1
ATOM 886 N N . LEU A 1 118 ? 26.212 -1.714 -24.637 1.00 81.81 118 LEU A N 1
ATOM 887 C CA . LEU A 1 118 ? 26.322 -0.646 -23.635 1.00 81.81 118 LEU A CA 1
ATOM 888 C C . LEU A 1 118 ? 24.952 -0.243 -23.083 1.00 81.81 118 LEU A C 1
ATOM 890 O O . LEU A 1 118 ? 24.814 -0.025 -21.880 1.00 81.81 118 LEU A O 1
ATOM 894 N N . TYR A 1 119 ? 23.931 -0.209 -23.940 1.00 79.44 119 TYR A N 1
ATOM 895 C CA . TYR A 1 119 ? 22.554 0.034 -23.535 1.00 79.44 119 TYR A CA 1
ATOM 896 C C . TYR A 1 119 ? 22.031 -1.066 -22.604 1.00 79.44 119 TYR A C 1
ATOM 898 O O . TYR A 1 119 ? 21.520 -0.759 -21.531 1.00 79.44 119 TYR A O 1
ATOM 906 N N . LEU A 1 120 ? 22.217 -2.343 -22.953 1.00 82.06 120 LEU A N 1
ATOM 907 C CA . LEU A 1 120 ? 21.807 -3.468 -22.109 1.00 82.06 120 LEU A CA 1
ATOM 908 C C . LEU A 1 120 ? 22.543 -3.472 -20.763 1.00 82.06 120 LEU A C 1
ATOM 910 O O . LEU A 1 120 ? 21.910 -3.679 -19.732 1.00 82.06 120 LEU A O 1
ATOM 914 N N . ILE A 1 121 ? 23.847 -3.176 -20.743 1.00 83.19 121 ILE A N 1
ATOM 915 C CA . ILE A 1 121 ? 24.615 -3.005 -19.499 1.00 83.19 121 ILE A CA 1
ATOM 916 C C . ILE A 1 121 ? 24.050 -1.843 -18.675 1.00 83.19 121 ILE A C 1
ATOM 918 O O . ILE A 1 121 ? 23.906 -1.974 -17.462 1.00 83.19 121 ILE A O 1
ATOM 922 N N . GLY A 1 122 ? 23.687 -0.732 -19.318 1.00 75.44 122 GLY A N 1
ATOM 923 C CA . GLY A 1 122 ? 23.058 0.418 -18.673 1.00 75.44 122 GLY A CA 1
ATOM 924 C C . GLY A 1 122 ? 21.698 0.082 -18.062 1.00 75.44 122 GLY A C 1
ATOM 925 O O . GLY A 1 122 ? 21.464 0.407 -16.903 1.00 75.44 122 GLY A O 1
ATOM 926 N N . VAL A 1 123 ? 20.830 -0.621 -18.795 1.00 71.94 123 VAL A N 1
ATOM 927 C CA . VAL A 1 123 ? 19.497 -1.048 -18.331 1.00 71.94 123 VAL A CA 1
ATOM 928 C C . VAL A 1 123 ? 19.600 -2.077 -17.211 1.00 71.94 123 VAL A C 1
ATOM 930 O O . VAL A 1 123 ? 18.902 -1.960 -16.208 1.00 71.94 123 VAL A O 1
ATOM 933 N N . ILE A 1 124 ? 20.493 -3.059 -17.338 1.00 76.62 124 ILE A N 1
ATOM 934 C CA . ILE A 1 124 ? 20.724 -4.072 -16.305 1.00 76.62 124 ILE A CA 1
ATOM 935 C C . ILE A 1 124 ? 21.364 -3.427 -15.070 1.00 76.62 124 ILE A C 1
ATOM 937 O O . ILE A 1 124 ? 20.954 -3.715 -13.951 1.00 76.62 124 ILE A O 1
ATOM 941 N N . GLY A 1 125 ? 22.323 -2.519 -15.247 1.00 71.75 125 GLY A N 1
ATOM 942 C CA . GLY A 1 125 ? 22.956 -1.768 -14.163 1.00 71.75 125 GLY A CA 1
ATOM 943 C C . GLY A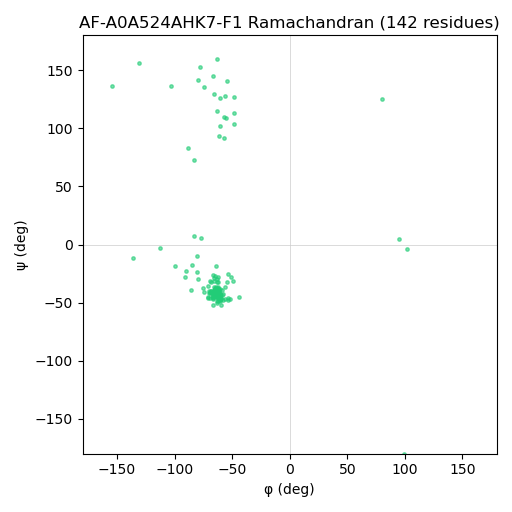 1 125 ? 21.973 -0.856 -13.426 1.00 71.75 125 GLY A C 1
ATOM 944 O O . GLY A 1 125 ? 21.943 -0.863 -12.196 1.00 71.75 125 GLY A O 1
ATOM 945 N N . LEU A 1 126 ? 21.114 -0.140 -14.160 1.00 66.00 126 LEU A N 1
ATOM 946 C CA . LEU A 1 126 ? 20.003 0.633 -13.600 1.00 66.00 126 LEU A CA 1
ATOM 947 C C . LEU A 1 126 ? 18.998 -0.270 -12.891 1.00 66.00 126 LEU A C 1
ATOM 949 O O . LEU A 1 126 ? 18.610 0.053 -11.778 1.00 66.00 126 LEU A O 1
ATOM 953 N N . GLY A 1 127 ? 18.633 -1.413 -13.478 1.00 64.44 127 GLY A N 1
ATOM 954 C CA . GLY A 1 127 ? 17.709 -2.384 -12.893 1.00 64.44 127 GLY A CA 1
ATOM 955 C C . GLY A 1 127 ? 18.242 -3.012 -11.603 1.00 64.44 127 GLY A C 1
ATOM 956 O O . GLY A 1 127 ? 17.536 -3.063 -10.601 1.00 64.44 127 GLY A O 1
ATOM 957 N N . ILE A 1 128 ? 19.514 -3.419 -11.572 1.00 60.19 128 ILE A N 1
ATOM 958 C CA . ILE A 1 128 ? 20.177 -3.956 -10.372 1.00 60.19 128 ILE A CA 1
ATOM 959 C C . ILE A 1 128 ? 20.362 -2.856 -9.316 1.00 60.19 128 ILE A C 1
ATOM 961 O O . ILE A 1 128 ? 20.160 -3.110 -8.126 1.00 60.19 128 ILE A O 1
ATOM 965 N N . GLY A 1 129 ? 20.716 -1.636 -9.733 1.00 60.00 129 GLY A N 1
ATOM 966 C CA . GLY A 1 129 ? 20.794 -0.459 -8.866 1.00 60.00 129 GLY A CA 1
ATOM 967 C C . GLY A 1 129 ? 19.441 -0.094 -8.252 1.00 60.00 129 GLY A C 1
ATOM 968 O O . GLY A 1 129 ? 19.376 0.221 -7.068 1.00 60.00 129 GLY A O 1
ATOM 969 N N . TRP A 1 130 ? 18.355 -0.241 -9.011 1.00 57.53 130 TRP A N 1
ATOM 970 C CA . TRP A 1 130 ? 16.973 -0.092 -8.552 1.00 57.53 130 TRP A CA 1
ATOM 971 C C . TRP A 1 130 ? 16.570 -1.177 -7.547 1.00 57.53 130 TRP A C 1
ATOM 973 O O . TRP A 1 130 ? 16.047 -0.871 -6.479 1.00 57.53 130 TRP A O 1
ATOM 983 N N . VAL A 1 131 ? 16.879 -2.446 -7.835 1.00 56.41 131 VAL A N 1
ATOM 984 C CA . VAL A 1 131 ? 16.560 -3.588 -6.956 1.00 56.41 131 VAL A CA 1
ATOM 985 C C . VAL A 1 131 ? 17.335 -3.533 -5.630 1.00 56.41 131 VAL A C 1
ATOM 987 O O . VAL A 1 131 ? 16.826 -3.971 -4.598 1.00 56.41 131 VAL A O 1
ATOM 990 N N . LYS A 1 132 ? 18.558 -2.983 -5.619 1.00 50.97 132 LYS A N 1
ATOM 991 C CA . LYS A 1 132 ? 19.359 -2.789 -4.392 1.00 50.97 132 LYS A CA 1
ATOM 992 C C . LYS A 1 132 ? 19.138 -1.443 -3.693 1.00 50.97 132 LYS A C 1
ATOM 994 O O . LYS A 1 132 ? 19.434 -1.353 -2.505 1.00 50.97 132 LYS A O 1
ATOM 999 N N . GLY A 1 133 ? 18.658 -0.424 -4.407 1.00 44.12 133 GLY A N 1
ATOM 1000 C CA . GLY A 1 133 ? 18.443 0.939 -3.910 1.00 44.12 133 GLY A CA 1
ATOM 1001 C C . GLY A 1 133 ? 17.154 1.128 -3.112 1.00 44.12 133 GLY A C 1
ATOM 1002 O O . GLY A 1 133 ? 17.000 2.153 -2.448 1.00 44.12 133 GLY A O 1
ATOM 1003 N N . PHE A 1 134 ? 16.254 0.141 -3.109 1.00 45.00 134 PHE A N 1
ATOM 1004 C CA . PHE A 1 134 ? 15.149 0.137 -2.160 1.00 45.00 134 PHE A CA 1
ATOM 1005 C C . PHE A 1 134 ? 15.714 0.109 -0.736 1.00 45.00 134 PHE A C 1
ATOM 1007 O O . PHE A 1 134 ? 16.488 -0.799 -0.404 1.00 45.00 134 PHE A O 1
ATOM 1014 N N . PRO A 1 135 ? 15.328 1.047 0.146 1.00 41.88 135 PRO A N 1
ATOM 1015 C CA . PRO A 1 135 ? 15.578 0.873 1.558 1.00 41.88 135 PRO A CA 1
ATOM 1016 C C . PRO A 1 135 ? 14.838 -0.399 1.964 1.00 41.88 135 PRO A C 1
ATOM 1018 O O . PRO A 1 135 ? 13.624 -0.394 2.153 1.00 41.88 135 PRO A O 1
ATOM 1021 N N . ARG A 1 136 ? 15.572 -1.505 2.121 1.00 48.91 136 ARG A N 1
ATOM 1022 C CA . ARG A 1 136 ? 15.156 -2.582 3.013 1.00 48.91 136 ARG A CA 1
ATOM 1023 C C . ARG A 1 136 ? 14.997 -1.909 4.365 1.00 48.91 136 ARG A C 1
ATOM 1025 O O . ARG A 1 136 ? 15.985 -1.727 5.080 1.00 48.91 136 ARG A O 1
ATOM 1032 N N . ARG A 1 137 ? 13.783 -1.435 4.676 1.00 48.81 137 ARG A N 1
ATOM 1033 C CA . ARG A 1 137 ? 13.449 -0.972 6.017 1.00 48.81 137 ARG A CA 1
ATOM 1034 C C . ARG A 1 137 ? 13.779 -2.152 6.903 1.00 48.81 137 ARG A C 1
ATOM 1036 O O . ARG A 1 137 ? 13.173 -3.211 6.802 1.00 48.81 137 ARG A O 1
ATOM 1043 N N . ARG A 1 138 ? 14.857 -1.967 7.658 1.00 42.81 138 ARG A N 1
ATOM 1044 C CA . ARG A 1 138 ? 15.349 -2.868 8.681 1.00 42.81 138 ARG A CA 1
ATOM 1045 C C . ARG A 1 138 ? 14.145 -3.224 9.535 1.00 42.81 138 ARG A C 1
ATOM 1047 O O . ARG A 1 138 ? 13.680 -2.387 10.305 1.00 42.81 138 ARG A O 1
ATOM 1054 N N . ASP A 1 139 ? 13.634 -4.429 9.331 1.00 50.34 139 ASP A N 1
ATOM 1055 C CA . ASP A 1 139 ? 12.635 -5.038 10.182 1.00 50.34 139 ASP A CA 1
ATOM 1056 C C . ASP A 1 139 ? 13.294 -5.158 11.556 1.00 50.34 139 ASP A C 1
ATOM 1058 O O . ASP A 1 139 ? 14.115 -6.040 11.816 1.00 50.34 139 ASP A O 1
ATOM 1062 N N . ARG A 1 140 ? 13.077 -4.151 12.406 1.00 48.78 140 ARG A N 1
ATOM 1063 C CA . ARG A 1 140 ? 13.536 -4.171 13.789 1.00 48.78 140 ARG A CA 1
ATOM 1064 C C . ARG A 1 140 ? 12.489 -4.951 14.571 1.00 48.78 140 ARG A C 1
ATOM 1066 O O . ARG A 1 140 ? 11.740 -4.387 15.358 1.00 48.78 140 ARG A O 1
ATOM 1073 N N . ARG A 1 141 ? 12.471 -6.267 14.360 1.00 56.81 141 ARG A N 1
ATOM 1074 C CA . ARG A 1 141 ? 11.996 -7.210 15.368 1.00 56.81 141 ARG A CA 1
ATOM 1075 C C . ARG A 1 141 ? 13.196 -7.873 16.031 1.00 56.81 141 ARG A C 1
ATOM 1077 O O . ARG A 1 141 ? 14.084 -8.376 15.349 1.00 56.81 141 ARG A O 1
ATOM 1084 N N . ARG A 1 142 ? 13.090 -7.963 17.362 1.00 52.12 142 ARG A N 1
ATOM 1085 C CA . ARG A 1 142 ? 13.949 -8.669 18.331 1.00 52.12 142 ARG A CA 1
ATOM 1086 C C . ARG A 1 142 ? 15.219 -7.877 18.682 1.00 52.12 142 ARG A C 1
ATOM 1088 O O . ARG A 1 142 ? 15.940 -7.441 17.801 1.00 52.12 142 ARG A O 1
ATOM 1095 N N . THR A 1 143 ? 15.519 -7.600 19.944 1.00 49.94 143 THR A N 1
ATOM 1096 C CA . THR A 1 143 ? 15.351 -8.429 21.145 1.00 49.94 143 THR A CA 1
ATOM 1097 C C . THR A 1 143 ? 15.213 -7.563 22.400 1.00 49.94 143 THR A C 1
ATOM 1099 O O . THR A 1 143 ? 16.037 -6.669 22.564 1.00 49.94 143 THR A O 1
ATOM 1102 N N . LEU A 1 144 ? 14.255 -7.953 23.254 1.00 44.25 144 LEU A N 1
ATOM 1103 C CA . LEU A 1 144 ? 14.203 -7.798 24.719 1.00 44.25 144 LEU A CA 1
ATOM 1104 C C . LEU A 1 144 ? 14.173 -6.378 25.306 1.00 44.25 144 LEU A C 1
ATOM 1106 O O . LEU A 1 144 ? 15.160 -5.629 25.161 1.00 44.25 144 LEU A O 1
#